Protein AF-A0A535VKY5-F1 (afdb_monomer)

Structure (mmCIF, N/CA/C/O backbone):
data_AF-A0A535VKY5-F1
#
_entry.id   AF-A0A535VKY5-F1
#
loop_
_atom_site.group_PDB
_atom_site.id
_atom_site.type_symbol
_atom_site.label_atom_id
_atom_site.label_alt_id
_atom_site.label_comp_id
_atom_site.label_asym_id
_atom_site.label_entity_id
_atom_site.label_seq_id
_atom_site.pdbx_PDB_ins_code
_atom_site.Cartn_x
_atom_site.Cartn_y
_atom_site.Cartn_z
_atom_site.occupancy
_atom_site.B_iso_or_equiv
_atom_site.auth_seq_id
_atom_site.auth_comp_id
_atom_site.auth_asym_id
_atom_site.auth_atom_id
_atom_site.pdbx_PDB_model_num
ATOM 1 N N . MET A 1 1 ? 5.801 -2.045 -31.702 1.00 53.28 1 MET A N 1
ATOM 2 C CA . MET A 1 1 ? 4.349 -1.890 -31.463 1.00 53.28 1 MET A CA 1
ATOM 3 C C . MET A 1 1 ? 4.132 -2.052 -29.967 1.00 53.28 1 MET A C 1
ATOM 5 O O . MET A 1 1 ? 4.585 -3.057 -29.434 1.00 53.28 1 MET A O 1
ATOM 9 N N . ALA A 1 2 ? 3.590 -1.051 -29.271 1.00 72.31 2 ALA A N 1
ATOM 10 C CA . ALA A 1 2 ? 3.413 -1.129 -27.819 1.00 72.31 2 ALA A CA 1
ATOM 11 C C . ALA A 1 2 ? 2.282 -2.116 -27.485 1.00 72.31 2 ALA A C 1
ATOM 13 O O . ALA A 1 2 ? 1.183 -1.995 -28.024 1.00 72.31 2 ALA A O 1
ATOM 14 N N . LYS A 1 3 ? 2.568 -3.113 -26.640 1.00 69.00 3 LYS A N 1
ATOM 15 C CA . LYS A 1 3 ? 1.588 -4.094 -26.161 1.00 69.00 3 LYS A CA 1
ATOM 16 C C . LYS A 1 3 ? 1.013 -3.576 -24.846 1.00 69.00 3 LYS A C 1
ATOM 18 O O . LYS A 1 3 ? 1.729 -3.509 -23.854 1.00 69.00 3 LYS A O 1
ATOM 23 N N . ILE A 1 4 ? -0.264 -3.208 -24.850 1.00 76.12 4 ILE A N 1
ATOM 24 C CA . ILE A 1 4 ? -0.982 -2.797 -23.640 1.00 76.12 4 ILE A CA 1
ATOM 25 C C . ILE A 1 4 ? -1.403 -4.084 -22.930 1.00 76.12 4 ILE A C 1
ATOM 27 O O . ILE A 1 4 ? -2.290 -4.793 -23.399 1.00 76.12 4 ILE A O 1
ATOM 31 N N . ILE A 1 5 ? -0.690 -4.429 -21.861 1.00 83.88 5 ILE A N 1
ATOM 32 C CA . ILE A 1 5 ? -0.912 -5.644 -21.058 1.00 83.88 5 ILE A CA 1
ATOM 33 C C . ILE A 1 5 ? -1.784 -5.389 -19.824 1.00 83.88 5 ILE A C 1
ATOM 35 O O . ILE A 1 5 ? -2.283 -6.340 -19.233 1.00 83.88 5 ILE A O 1
ATOM 39 N N . GLY A 1 6 ? -2.023 -4.122 -19.484 1.00 82.25 6 GLY A N 1
ATOM 40 C CA . GLY A 1 6 ? -2.838 -3.716 -18.349 1.00 82.25 6 GLY A CA 1
ATOM 41 C C . GLY A 1 6 ? -2.520 -2.283 -17.932 1.00 82.25 6 GLY A C 1
ATOM 42 O O . GLY A 1 6 ? -1.724 -1.616 -18.603 1.00 82.25 6 GLY A O 1
ATOM 43 N N . PRO A 1 7 ? -3.149 -1.803 -16.850 1.00 84.50 7 PRO A N 1
ATOM 44 C CA . PRO A 1 7 ? -2.673 -0.603 -16.190 1.00 84.50 7 PRO A CA 1
ATOM 45 C C . PRO A 1 7 ? -1.240 -0.828 -15.681 1.00 84.50 7 PRO A C 1
ATOM 47 O O . PRO A 1 7 ? -0.798 -1.959 -15.499 1.00 84.50 7 PRO A O 1
ATOM 50 N N . ASP A 1 8 ? -0.563 0.259 -15.356 1.00 87.06 8 ASP A N 1
ATOM 51 C CA . ASP A 1 8 ? 0.679 0.334 -14.577 1.00 87.06 8 ASP A CA 1
ATOM 52 C C . ASP A 1 8 ? 0.431 0.809 -13.129 1.00 87.06 8 ASP A C 1
ATOM 54 O O . ASP A 1 8 ? 1.257 0.592 -12.240 1.00 87.06 8 ASP A O 1
ATOM 58 N N . PHE A 1 9 ? -0.732 1.429 -12.885 1.00 89.38 9 PHE A N 1
ATOM 59 C CA . PHE A 1 9 ? -1.095 2.040 -11.609 1.00 89.38 9 PHE A CA 1
ATOM 60 C C . PHE A 1 9 ? -2.573 1.844 -11.223 1.00 89.38 9 PHE A C 1
ATOM 62 O O . PHE A 1 9 ? -3.467 1.996 -12.061 1.00 89.38 9 PHE A O 1
ATOM 69 N N . LEU A 1 10 ? -2.837 1.567 -9.938 1.00 90.38 10 LEU A N 1
ATOM 70 C CA . LEU A 1 10 ? -4.172 1.561 -9.314 1.00 90.38 10 LEU A CA 1
ATOM 71 C C . LEU A 1 10 ? -4.155 2.363 -8.007 1.00 90.38 10 LEU A C 1
ATOM 73 O O . LEU A 1 10 ? -3.255 2.212 -7.180 1.00 90.38 10 LEU A O 1
ATOM 77 N N . ALA A 1 11 ? -5.209 3.150 -7.779 1.00 91.56 11 ALA A N 1
ATOM 78 C CA . ALA A 1 11 ? -5.452 3.845 -6.517 1.00 91.56 11 ALA A CA 1
ATOM 79 C C . ALA A 1 11 ? -6.730 3.327 -5.847 1.00 91.56 11 ALA A C 1
ATOM 81 O O . ALA A 1 11 ? -7.794 3.305 -6.465 1.00 91.56 11 ALA A O 1
ATOM 82 N N . LEU A 1 12 ? -6.634 2.945 -4.573 1.00 93.12 12 LEU A N 1
ATOM 83 C CA . LEU A 1 12 ? -7.729 2.356 -3.802 1.00 93.12 12 LEU A CA 1
ATOM 84 C C . LEU A 1 12 ? -8.028 3.197 -2.560 1.00 93.12 12 LEU A C 1
ATOM 86 O O . LEU A 1 12 ? -7.123 3.542 -1.805 1.00 93.12 12 LEU A O 1
ATOM 90 N N . GLN A 1 13 ? -9.306 3.495 -2.327 1.00 94.69 13 GLN A N 1
ATOM 91 C CA . GLN A 1 13 ? -9.776 4.122 -1.090 1.00 94.69 13 GLN A CA 1
ATOM 92 C C . GLN A 1 13 ? -10.205 3.044 -0.101 1.00 94.69 13 GLN A C 1
ATOM 94 O O . GLN A 1 13 ? -11.016 2.175 -0.427 1.00 94.69 13 GLN A O 1
ATOM 99 N N . VAL A 1 14 ? -9.680 3.111 1.118 1.00 94.56 14 VAL A N 1
ATOM 100 C CA . VAL A 1 14 ? -9.971 2.143 2.174 1.00 94.56 14 VAL A CA 1
ATOM 101 C C . VAL A 1 14 ? -10.408 2.842 3.447 1.00 94.56 14 VAL A C 1
ATOM 103 O O . VAL A 1 14 ? -9.964 3.934 3.781 1.00 94.56 14 VAL A O 1
ATOM 106 N N . ARG A 1 15 ? -11.275 2.170 4.204 1.00 93.62 15 ARG A N 1
ATOM 107 C CA . ARG A 1 15 ? -11.752 2.672 5.501 1.00 93.62 15 ARG A CA 1
ATOM 108 C C . ARG A 1 15 ? -10.711 2.528 6.609 1.00 93.62 15 ARG A C 1
ATOM 110 O O . ARG A 1 15 ? -10.737 3.283 7.568 1.00 93.62 15 ARG A O 1
ATOM 117 N N . ASN A 1 16 ? -9.824 1.542 6.492 1.00 93.44 16 ASN A N 1
ATOM 118 C CA . ASN A 1 16 ? -8.768 1.283 7.462 1.00 93.44 16 ASN A CA 1
ATOM 119 C C . ASN A 1 16 ? -7.451 1.039 6.716 1.00 93.44 16 ASN A C 1
ATOM 121 O O . ASN A 1 16 ? -7.263 -0.011 6.094 1.00 93.44 16 ASN A O 1
ATOM 125 N N . LEU A 1 17 ? -6.565 2.036 6.760 1.00 92.44 17 LEU A N 1
ATOM 126 C CA . LEU A 1 17 ? -5.279 1.994 6.070 1.00 92.44 17 LEU A CA 1
ATOM 127 C C . LEU A 1 17 ? -4.322 0.977 6.696 1.00 92.44 17 LEU A C 1
ATOM 129 O O . LEU A 1 17 ? -3.636 0.272 5.965 1.00 92.44 17 LEU A O 1
ATOM 133 N N . GLU A 1 18 ? -4.297 0.872 8.023 1.00 91.19 18 GLU A N 1
ATOM 134 C CA . GLU A 1 18 ? -3.405 -0.045 8.736 1.00 91.19 18 GLU A CA 1
ATOM 135 C C . GLU A 1 18 ? -3.755 -1.504 8.426 1.00 91.19 18 GLU A C 1
ATOM 137 O O . GLU A 1 18 ? -2.899 -2.262 7.976 1.00 91.19 18 GLU A O 1
ATOM 142 N N . ALA A 1 19 ? -5.037 -1.866 8.534 1.00 93.69 19 ALA A N 1
ATOM 143 C CA . ALA A 1 19 ? -5.505 -3.207 8.187 1.00 93.69 19 ALA A CA 1
ATOM 144 C C . ALA A 1 19 ? -5.236 -3.542 6.712 1.00 93.69 19 ALA A C 1
ATOM 146 O O . ALA A 1 19 ? -4.852 -4.662 6.380 1.00 93.69 19 ALA A O 1
ATOM 147 N N . SER A 1 20 ? -5.401 -2.559 5.821 1.00 94.62 20 SER A N 1
ATOM 148 C CA . SER A 1 20 ? -5.094 -2.739 4.401 1.00 94.62 20 SER A CA 1
ATOM 149 C C . SER A 1 20 ? -3.597 -2.938 4.179 1.00 94.62 20 SER A C 1
ATOM 151 O O . SER A 1 20 ? -3.213 -3.804 3.402 1.00 94.62 20 SER A O 1
ATOM 153 N N . ARG A 1 21 ? -2.740 -2.191 4.884 1.00 92.62 21 ARG A N 1
ATOM 154 C CA . ARG A 1 21 ? -1.285 -2.346 4.800 1.00 92.62 21 ARG A CA 1
ATOM 155 C C . ARG A 1 21 ? -0.852 -3.756 5.185 1.00 92.62 21 ARG A C 1
ATOM 157 O O . ARG A 1 21 ? -0.096 -4.362 4.434 1.00 92.62 21 ARG A O 1
ATOM 164 N N . THR A 1 22 ? -1.352 -4.276 6.304 1.00 94.00 22 THR A N 1
ATOM 165 C CA . THR A 1 22 ? -1.095 -5.658 6.731 1.00 94.00 22 THR A CA 1
ATOM 166 C C . THR A 1 22 ? -1.582 -6.655 5.684 1.00 94.00 22 THR A C 1
ATOM 168 O O . THR A 1 22 ? -0.851 -7.568 5.320 1.00 94.00 22 THR A O 1
ATOM 171 N N . PHE A 1 23 ? -2.781 -6.461 5.132 1.00 94.62 23 PHE A N 1
ATOM 172 C CA . PHE A 1 23 ? -3.310 -7.342 4.093 1.00 94.62 23 PHE A CA 1
ATOM 173 C C . PHE A 1 23 ? -2.419 -7.375 2.839 1.00 94.62 23 PHE A C 1
ATOM 175 O O . PHE A 1 23 ? -2.006 -8.450 2.410 1.00 94.62 23 PHE A O 1
ATOM 182 N N . TYR A 1 24 ? -2.077 -6.216 2.271 1.00 93.31 24 TYR A N 1
ATOM 183 C CA . TYR A 1 24 ? -1.273 -6.155 1.047 1.00 93.31 24 TYR A CA 1
ATOM 184 C C . TYR A 1 24 ? 0.165 -6.644 1.262 1.00 93.31 24 TYR A C 1
ATOM 186 O O . TYR A 1 24 ? 0.688 -7.350 0.405 1.00 93.31 24 TYR A O 1
ATOM 194 N N . ALA A 1 25 ? 0.781 -6.331 2.404 1.00 92.06 25 ALA A N 1
ATOM 195 C CA . ALA A 1 25 ? 2.148 -6.756 2.694 1.00 92.06 25 ALA A CA 1
ATOM 196 C C . ALA A 1 25 ? 2.244 -8.239 3.080 1.00 92.06 25 ALA A C 1
ATOM 198 O O . ALA A 1 25 ? 3.101 -8.955 2.576 1.00 92.06 25 ALA A O 1
ATOM 199 N N . GLU A 1 26 ? 1.377 -8.716 3.973 1.00 94.69 26 GLU A N 1
ATOM 200 C CA . GLU A 1 26 ? 1.540 -10.038 4.589 1.00 94.69 26 GLU A CA 1
ATOM 201 C C . GLU A 1 26 ? 0.701 -11.120 3.912 1.00 94.69 26 GLU A C 1
ATOM 203 O O . GLU A 1 26 ? 1.145 -12.259 3.814 1.00 94.69 26 GLU A O 1
ATOM 208 N N . GLN A 1 27 ? -0.506 -10.788 3.443 1.00 93.94 27 GLN A N 1
ATOM 209 C CA . GLN A 1 27 ? -1.399 -11.775 2.820 1.00 93.94 27 GLN A CA 1
ATOM 210 C C . GLN A 1 27 ? -1.186 -11.861 1.309 1.00 93.94 27 GLN A C 1
ATOM 212 O O . GLN A 1 27 ? -1.267 -12.948 0.742 1.00 93.94 27 GLN A O 1
ATOM 217 N N . LEU A 1 28 ? -0.910 -10.726 0.659 1.00 91.62 28 LEU A N 1
ATOM 218 C CA . LEU A 1 28 ? -0.625 -10.673 -0.779 1.00 91.62 28 LEU A CA 1
ATOM 219 C C . LEU A 1 28 ? 0.871 -10.630 -1.108 1.00 91.62 28 LEU A C 1
ATOM 221 O O . LEU A 1 28 ? 1.228 -10.806 -2.269 1.00 91.62 28 LEU A O 1
ATOM 225 N N . GLY A 1 29 ? 1.740 -10.431 -0.112 1.00 91.81 29 GLY A N 1
ATOM 226 C CA . GLY A 1 29 ? 3.190 -10.451 -0.308 1.00 91.81 29 GLY A CA 1
ATOM 227 C C . GLY A 1 29 ? 3.724 -9.278 -1.131 1.00 91.81 29 GLY A C 1
ATOM 228 O O . GLY A 1 29 ? 4.791 -9.399 -1.726 1.00 91.81 29 GLY A O 1
ATOM 229 N N . LEU A 1 30 ? 2.985 -8.167 -1.212 1.00 92.31 30 LEU A N 1
ATOM 230 C CA . LEU A 1 30 ? 3.432 -6.992 -1.950 1.00 92.31 30 LEU A CA 1
ATOM 231 C C . LEU A 1 30 ? 4.479 -6.218 -1.154 1.00 92.31 30 LEU A C 1
ATOM 233 O O . LEU A 1 30 ? 4.342 -6.012 0.056 1.00 92.31 30 LEU A O 1
ATOM 237 N N . GLU A 1 31 ? 5.494 -5.712 -1.844 1.00 92.06 31 GLU A N 1
ATOM 238 C CA . GLU A 1 31 ? 6.525 -4.913 -1.199 1.00 92.06 31 GLU A CA 1
ATOM 239 C C . GLU A 1 31 ? 6.061 -3.468 -1.039 1.00 92.06 31 GLU A C 1
ATOM 241 O O . GLU A 1 31 ? 5.499 -2.864 -1.954 1.00 92.06 31 GLU A O 1
ATOM 246 N N . LEU A 1 32 ? 6.312 -2.883 0.135 1.00 90.88 32 LEU A N 1
ATOM 247 C CA . LEU A 1 32 ? 6.093 -1.456 0.348 1.00 90.88 32 LEU A CA 1
ATOM 248 C C . LEU A 1 32 ? 7.012 -0.654 -0.569 1.00 90.88 32 LEU A C 1
ATOM 250 O O . LEU A 1 32 ? 8.234 -0.786 -0.522 1.00 90.88 32 LEU A O 1
ATOM 254 N N . ALA A 1 33 ? 6.414 0.237 -1.351 1.00 89.06 33 ALA A N 1
ATOM 255 C CA . ALA A 1 33 ? 7.157 1.134 -2.211 1.00 89.06 33 ALA A CA 1
ATOM 256 C C . ALA A 1 33 ? 8.036 2.065 -1.352 1.00 89.06 33 ALA A C 1
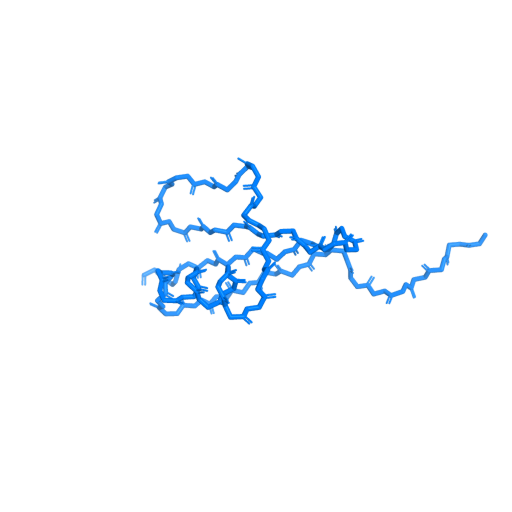ATOM 258 O O . ALA A 1 33 ? 7.525 2.634 -0.375 1.00 89.06 33 ALA A O 1
ATOM 259 N N . PRO A 1 34 ? 9.307 2.303 -1.729 1.00 81.31 34 PRO A N 1
ATOM 260 C CA . PRO A 1 34 ? 10.223 3.163 -0.977 1.00 81.31 34 PRO A CA 1
ATOM 261 C C . PRO A 1 34 ? 9.698 4.588 -0.779 1.00 81.31 34 PRO A C 1
ATOM 263 O O . PRO A 1 34 ? 9.967 5.215 0.241 1.00 81.31 34 PRO A O 1
ATOM 266 N N . GLN A 1 35 ? 8.928 5.099 -1.746 1.00 76.69 35 GLN A N 1
ATOM 267 C CA . GLN A 1 35 ? 8.330 6.434 -1.685 1.00 76.69 35 GLN A CA 1
ATOM 268 C C . GLN A 1 35 ? 7.015 6.506 -0.891 1.00 76.69 35 GLN A C 1
ATOM 270 O O . GLN A 1 35 ? 6.366 7.553 -0.904 1.00 76.69 35 GLN A O 1
ATOM 275 N N . SER A 1 36 ? 6.585 5.419 -0.238 1.00 75.56 36 SER A N 1
ATOM 276 C CA . SER A 1 36 ? 5.354 5.414 0.557 1.00 75.56 36 SER A CA 1
ATOM 277 C C . SER A 1 36 ? 5.379 6.530 1.604 1.00 75.56 36 SER A C 1
ATOM 279 O O . SER A 1 36 ? 6.248 6.524 2.479 1.00 75.56 36 SER A O 1
ATOM 281 N N . PRO A 1 37 ? 4.434 7.486 1.560 1.00 71.69 37 PRO A N 1
ATOM 282 C CA . PRO A 1 37 ? 4.415 8.585 2.512 1.00 71.69 37 PRO A CA 1
ATOM 283 C C . PRO A 1 37 ? 4.243 8.074 3.948 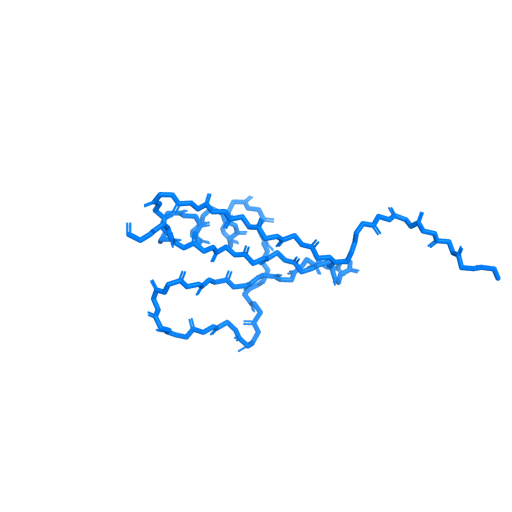1.00 71.69 37 PRO A C 1
ATOM 285 O O . PRO A 1 37 ? 3.316 7.328 4.244 1.00 71.69 37 PRO A O 1
ATOM 288 N N . SER A 1 38 ? 5.067 8.549 4.885 1.00 69.69 38 SER A N 1
ATOM 289 C CA . SER A 1 38 ? 4.904 8.259 6.321 1.00 69.69 38 SER A CA 1
ATOM 290 C C . SER A 1 38 ? 3.769 9.055 6.981 1.00 69.69 38 SER A C 1
ATOM 292 O O . SER A 1 38 ? 3.562 8.965 8.187 1.00 69.69 38 SER A O 1
ATOM 294 N N . ASN A 1 39 ? 3.011 9.830 6.198 1.00 74.38 39 ASN A N 1
ATOM 295 C CA . ASN A 1 39 ? 1.973 10.751 6.669 1.00 74.38 39 AS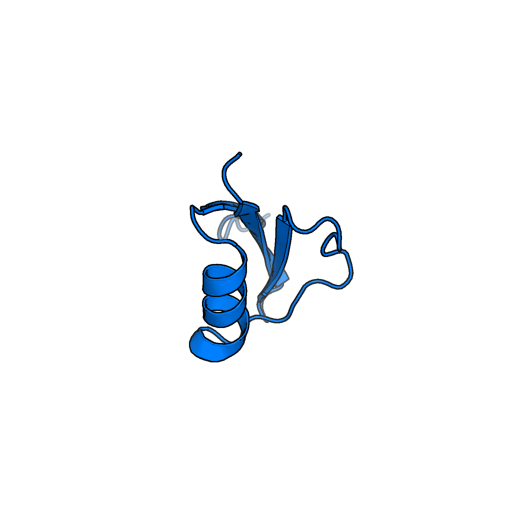N A CA 1
ATOM 296 C C . ASN A 1 39 ? 0.729 10.064 7.270 1.00 74.38 39 ASN A C 1
ATOM 298 O O . ASN A 1 39 ? -0.221 10.754 7.636 1.00 74.38 39 ASN A O 1
ATOM 302 N N . GLY A 1 40 ? 0.703 8.728 7.326 1.00 74.62 40 GLY A N 1
ATOM 303 C CA . GLY A 1 40 ? -0.390 7.940 7.898 1.00 74.62 40 GLY A CA 1
ATOM 304 C C . GLY A 1 40 ? -1.693 7.974 7.094 1.00 74.62 40 GLY A C 1
ATOM 305 O O . GLY A 1 40 ? -2.710 7.494 7.581 1.00 74.62 40 GLY A O 1
ATOM 306 N N . ARG A 1 41 ? -1.687 8.541 5.881 1.00 84.62 41 ARG A N 1
ATOM 307 C CA . ARG A 1 41 ? -2.877 8.664 5.018 1.00 84.62 41 ARG A CA 1
ATOM 308 C C . ARG A 1 41 ? -2.789 7.839 3.747 1.00 84.62 41 ARG A C 1
ATOM 310 O O . ARG A 1 41 ? -3.817 7.566 3.135 1.00 84.62 41 ARG 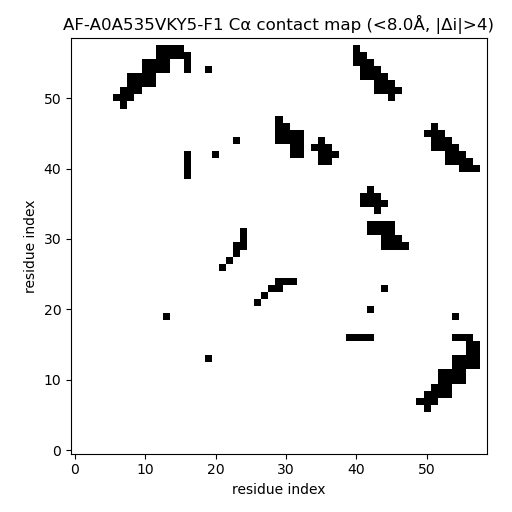A O 1
ATOM 317 N N . THR A 1 42 ? -1.584 7.432 3.369 1.00 91.25 42 THR A N 1
ATOM 318 C CA . THR A 1 42 ? -1.345 6.684 2.140 1.00 91.25 42 THR A CA 1
ATOM 319 C C . THR A 1 42 ? -0.270 5.625 2.362 1.00 91.25 42 THR A C 1
ATOM 321 O O . THR A 1 42 ? 0.680 5.856 3.104 1.00 91.25 42 THR A O 1
ATOM 324 N N . CYS A 1 43 ? -0.389 4.478 1.702 1.00 91.38 43 CYS A N 1
ATOM 325 C CA . CYS A 1 43 ? 0.673 3.481 1.560 1.00 91.38 43 CYS A CA 1
ATOM 326 C C . CYS A 1 43 ? 0.725 3.035 0.098 1.00 91.38 43 CYS A C 1
ATOM 328 O O . CYS A 1 43 ? -0.322 2.828 -0.507 1.00 91.38 43 CYS A O 1
ATOM 330 N N 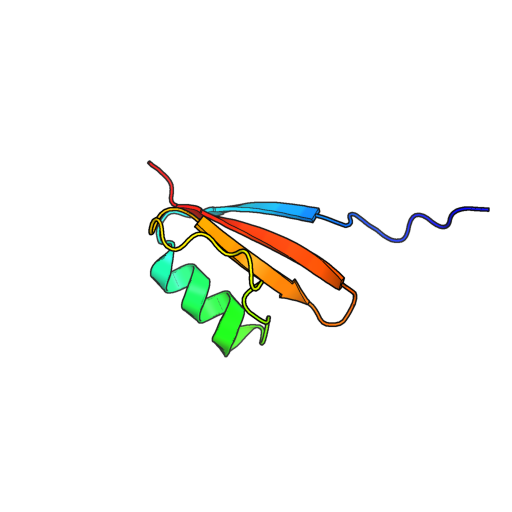. SER A 1 44 ? 1.917 2.886 -0.465 1.00 93.81 44 SER A N 1
ATOM 331 C CA . SER A 1 44 ? 2.114 2.416 -1.834 1.00 93.81 44 SER A CA 1
ATOM 332 C C . SER A 1 44 ? 2.846 1.082 -1.823 1.00 93.81 44 SER A C 1
ATOM 334 O O . SER A 1 44 ? 3.703 0.840 -0.977 1.00 93.81 44 SER A O 1
ATOM 336 N N . PHE A 1 45 ? 2.517 0.225 -2.775 1.00 93.38 45 PHE A N 1
ATOM 337 C CA . PHE A 1 45 ? 3.093 -1.098 -2.939 1.00 93.38 45 PHE A CA 1
ATOM 338 C C . PHE A 1 45 ? 3.517 -1.296 -4.385 1.00 93.38 45 PHE A C 1
ATOM 340 O O . PHE A 1 45 ? 2.907 -0.724 -5.292 1.00 93.38 45 PHE A O 1
ATOM 347 N N . VAL A 1 46 ? 4.546 -2.109 -4.577 1.00 91.75 46 VAL A N 1
ATOM 348 C CA . VAL A 1 46 ? 5.008 -2.560 -5.887 1.00 91.75 46 VAL A CA 1
ATOM 349 C C . VAL A 1 46 ? 4.921 -4.079 -5.906 1.00 91.75 46 VAL A C 1
ATOM 351 O O . VAL A 1 46 ? 5.332 -4.739 -4.948 1.00 91.75 46 VAL A O 1
ATOM 354 N N . ASP A 1 47 ? 4.336 -4.627 -6.965 1.00 86.94 47 ASP A N 1
ATOM 355 C CA . ASP A 1 47 ? 4.376 -6.065 -7.210 1.00 86.94 47 ASP A CA 1
ATOM 356 C C . ASP A 1 47 ? 5.633 -6.465 -8.013 1.00 86.94 47 ASP A C 1
ATOM 358 O O . ASP A 1 47 ? 6.320 -5.601 -8.569 1.00 86.94 47 ASP A O 1
ATOM 362 N N . PRO A 1 48 ? 5.965 -7.766 -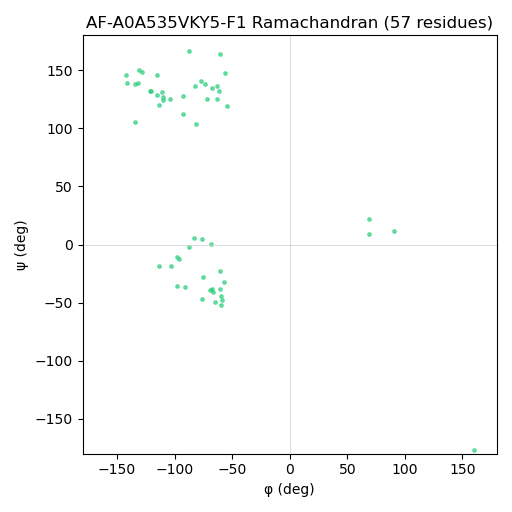8.096 1.00 85.38 48 PRO A N 1
ATOM 363 C CA . PRO A 1 48 ? 7.157 -8.231 -8.810 1.00 85.38 48 PRO A CA 1
ATOM 364 C C . PRO A 1 48 ? 7.196 -7.892 -10.308 1.00 85.38 48 PRO A C 1
ATOM 366 O O . PRO A 1 48 ? 8.281 -7.853 -10.890 1.00 85.38 48 PRO A O 1
ATOM 369 N N . ASP A 1 49 ? 6.041 -7.649 -10.932 1.00 85.50 49 ASP A N 1
ATOM 370 C CA . ASP A 1 49 ? 5.921 -7.283 -12.345 1.00 85.50 49 ASP A CA 1
ATOM 371 C C . ASP A 1 49 ? 6.043 -5.759 -12.563 1.00 85.50 49 ASP A 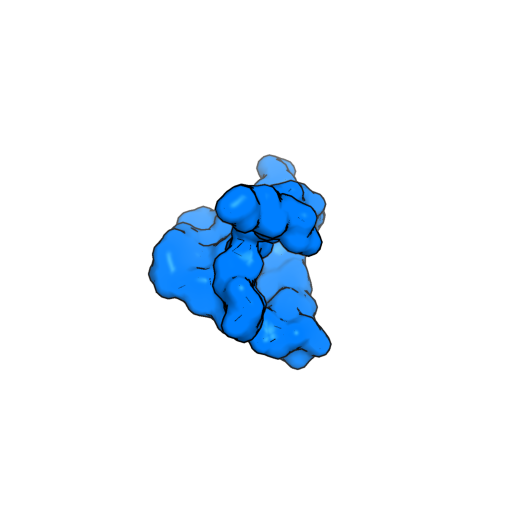C 1
ATOM 373 O O . ASP A 1 49 ? 6.054 -5.282 -13.702 1.00 85.50 49 ASP A O 1
ATOM 377 N N . GLY A 1 50 ? 6.196 -4.984 -11.483 1.00 84.62 50 GLY A N 1
ATOM 378 C CA . GLY A 1 50 ? 6.401 -3.537 -11.502 1.00 84.62 50 GLY A CA 1
ATOM 379 C C . GLY A 1 50 ? 5.109 -2.724 -11.442 1.00 84.62 50 GLY A C 1
ATOM 380 O O . GLY A 1 50 ? 5.141 -1.509 -11.655 1.00 84.62 50 GLY A O 1
ATOM 381 N N . TYR A 1 51 ? 3.975 -3.359 -11.150 1.00 88.81 51 TYR A N 1
ATOM 382 C CA . TYR A 1 51 ? 2.706 -2.667 -10.993 1.00 88.81 51 TYR A CA 1
ATOM 383 C C . TYR A 1 51 ? 2.657 -1.897 -9.673 1.00 88.81 51 TYR A C 1
ATOM 385 O O . TYR A 1 51 ? 3.052 -2.412 -8.626 1.00 88.81 51 TYR A O 1
ATOM 393 N N . THR A 1 52 ? 2.132 -0.670 -9.698 1.00 91.69 52 THR A N 1
ATOM 394 C CA . THR A 1 52 ? 2.024 0.160 -8.491 1.00 91.69 52 THR A CA 1
ATOM 395 C C . THR A 1 52 ? 0.593 0.209 -7.965 1.00 91.69 52 THR A C 1
ATOM 397 O O . THR A 1 52 ? -0.328 0.647 -8.655 1.00 91.69 52 THR A O 1
ATOM 400 N N . ILE A 1 53 ? 0.416 -0.150 -6.693 1.00 92.44 53 ILE A N 1
ATOM 401 C CA . ILE A 1 53 ? -0.857 -0.01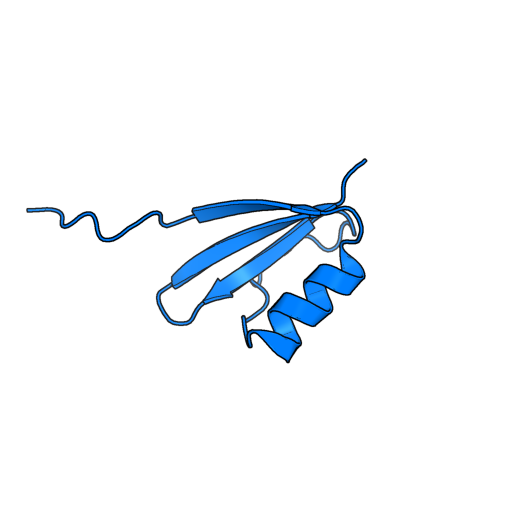9 -5.976 1.00 92.44 53 ILE A CA 1
ATOM 402 C C . ILE A 1 53 ? -0.693 1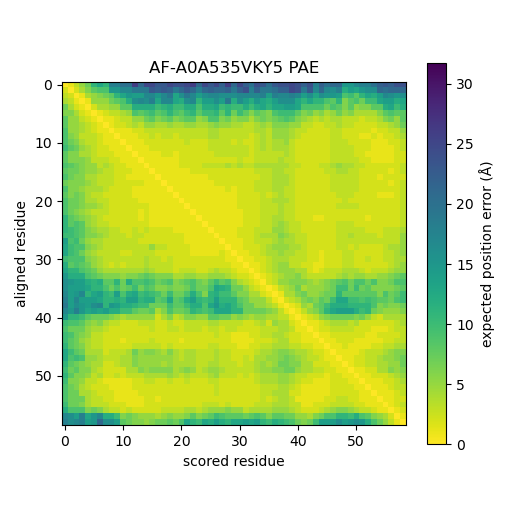.021 -4.880 1.00 92.44 53 ILE A C 1
ATOM 404 O O . ILE A 1 53 ? 0.102 0.843 -3.963 1.00 92.44 53 ILE A O 1
ATOM 408 N N . THR A 1 54 ? -1.484 2.087 -4.926 1.00 93.31 54 THR A N 1
ATOM 409 C CA . THR A 1 54 ? -1.527 3.090 -3.860 1.00 93.31 54 THR A CA 1
ATOM 410 C C . THR A 1 54 ? -2.849 3.012 -3.115 1.00 93.31 54 THR A C 1
ATOM 412 O O . THR A 1 54 ? -3.929 3.071 -3.696 1.00 93.31 54 THR A O 1
ATOM 415 N N . VAL A 1 55 ? -2.762 2.898 -1.798 1.00 94.06 55 VAL A N 1
ATOM 416 C CA . VAL A 1 55 ? -3.891 2.768 -0.886 1.00 94.06 55 VAL A CA 1
ATOM 417 C C . VAL A 1 55 ? -4.008 4.046 -0.073 1.00 94.06 55 VAL A C 1
ATOM 419 O O . VAL A 1 55 ? -3.059 4.445 0.597 1.00 94.06 55 VAL A O 1
ATOM 422 N N . HIS A 1 56 ? -5.175 4.675 -0.115 1.00 93.75 56 HIS A N 1
ATOM 423 C CA . HIS A 1 56 ? -5.493 5.895 0.612 1.00 93.75 56 HIS A CA 1
ATOM 424 C C . HIS A 1 56 ? -6.515 5.605 1.708 1.00 93.75 56 HIS A C 1
ATOM 426 O O . HIS A 1 56 ? -7.547 4.982 1.453 1.00 93.75 56 HIS A O 1
ATOM 432 N N . GLY A 1 57 ? -6.239 6.077 2.920 1.00 89.88 57 GLY A N 1
ATOM 433 C CA . GLY A 1 57 ? -7.240 6.126 3.975 1.00 89.88 57 GLY A CA 1
ATOM 434 C C . GLY A 1 57 ? -8.320 7.146 3.626 1.00 89.88 57 GLY A C 1
ATOM 435 O O . GLY A 1 57 ? -8.006 8.258 3.195 1.00 89.88 57 GLY A O 1
ATOM 436 N N . ALA A 1 58 ? -9.578 6.762 3.821 1.00 79.31 58 ALA A N 1
ATOM 437 C CA . ALA A 1 58 ? -10.694 7.693 3.785 1.00 79.31 58 ALA A CA 1
ATOM 438 C C . ALA A 1 58 ? -10.468 8.838 4.803 1.00 79.31 58 ALA A C 1
ATOM 440 O O . ALA A 1 58 ? -9.817 8.606 5.827 1.00 79.31 58 ALA A O 1
ATOM 441 N N . PRO A 1 59 ? -10.956 10.060 4.513 1.00 70.44 59 PRO A N 1
ATOM 442 C CA . PRO A 1 59 ? -10.887 11.182 5.448 1.00 70.44 59 PRO A CA 1
ATOM 443 C C . PRO A 1 59 ? -11.604 10.905 6.773 1.00 70.44 59 PRO A C 1
ATOM 445 O O . PRO A 1 59 ? -12.581 10.118 6.776 1.00 70.44 59 PRO A O 1
#

Radius of gyration: 12.23 Å; Cα contacts (8 Å, |Δi|>4): 94; chains: 1; bounding box: 22×23×40 Å

Nearest PDB structures (foldseek):
  3ghj-assembly1_A-2  TM=8.126E-01  e=3.406E-03  uncultured bacterium
  1npb-assembly2_D  TM=8.546E-01  e=1.293E-02  Serratia marcescens
  5wew-assembly4_G  TM=6.090E-01  e=1.293E-02  Klebsiella pneumoniae 30684/NJST258_2
  2c21-assembly3_F  TM=6.604E-01  e=3.756E-02  Leishmania major
  1lqp-assembly1_B  TM=4.522E-01  e=1.058E-02  Pseudomonas aeruginosa

Sequence (59 aa):
MAKIIGPDFLALQVRNLEASRTFYAEQLGLELAPQSPSNGRTCSFVDPDGYTITVHGAP

Mean predicted aligned error: 4.84 Å

Solvent-accessible surface area (backbone atoms only — not comparable to full-atom values): 3581 Å² total; per-residue (Å²): 132,91,80,86,88,67,81,62,66,48,82,42,83,33,90,49,51,68,65,46,50,52,42,43,41,70,75,66,63,34,44,72,34,90,82,39,52,88,80,82,44,43,46,30,28,35,44,98,89,65,39,35,42,35,40,31,37,58,132

Foldseek 3Di:
DDDCPDDQEDEEEDQDPVVVVCCCCPVVVWAWDPPADPPRFKTWTADPVNRIYIYGYDD

Secondary structure (DSSP, 8-state):
-----S-SEEEEEES-HHHHHHIIIIIS-PEEPTT--SSSSEEEEE-TT--EEEEEE--

pLDDT: mean 86.95, std 8.73, range [53.28, 94.69]